Protein AF-A0YZ52-F1 (afdb_monomer_lite)

Secondary structure (DSSP, 8-state):
----------------------HHHHHHTTTT-TTHHHHHHHHHHHHHHHHHHHHHHHHHHHHHHHHHHT-SEEE-SSEEEEEETTTTEEEEEETTTTEEEEEEEEETTTTEEEEEEE---HHHHHHHHHHHHHHHHHHHHHHHT---

pLDDT: mean 74.5, std 20.27, range [3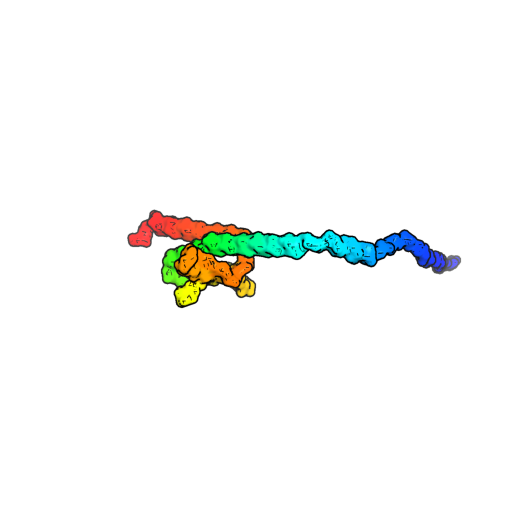5.56, 96.44]

Sequence (148 aa):
MNESQFSYPYFQEHSQQEDEMDITFFINELTEQEETESDFDKMVSILEAEQEELVQELAPKLVDILNGLGTDKFEGTYRTIEFNKEENQLSLVENTLGEVLMKAQWNGDENRWVRRESSLTKTHRDMILDAVENLHQAKGKTKELGLG

Radius of gyration: 30.48 Å; chains: 1; bounding box: 56×94×72 Å

Structure (mmCIF, N/CA/C/O backbone):
data_AF-A0YZ52-F1
#
_entry.id   AF-A0YZ52-F1
#
loop_
_atom_site.group_PDB
_atom_site.id
_atom_site.type_symbol
_atom_site.label_atom_id
_atom_site.label_alt_id
_atom_site.label_comp_id
_atom_site.label_asym_id
_atom_site.label_entity_id
_atom_site.label_seq_id
_atom_site.pdbx_PDB_ins_code
_atom_site.Cartn_x
_atom_site.Cartn_y
_atom_site.Cartn_z
_atom_site.occupancy
_atom_site.B_iso_or_equiv
_atom_site.auth_seq_id
_atom_site.auth_comp_id
_atom_site.auth_asym_id
_atom_site.auth_atom_id
_atom_site.pdbx_PDB_model_num
ATOM 1 N N . MET A 1 1 ? 40.831 76.113 -17.793 1.00 35.56 1 MET A N 1
ATOM 2 C CA . MET A 1 1 ? 40.035 76.128 -19.036 1.00 35.56 1 MET A CA 1
ATOM 3 C C . MET A 1 1 ? 40.494 74.918 -19.832 1.00 35.56 1 MET A C 1
ATOM 5 O O . MET A 1 1 ? 41.640 74.919 -20.249 1.00 35.56 1 MET A O 1
ATOM 9 N N . ASN A 1 2 ? 39.838 73.777 -19.604 1.00 37.44 2 ASN A N 1
ATOM 10 C CA . ASN A 1 2 ? 38.856 73.118 -20.498 1.00 37.44 2 ASN A CA 1
ATOM 11 C C . ASN A 1 2 ? 39.586 72.104 -21.394 1.00 37.44 2 ASN A C 1
ATOM 13 O O . ASN A 1 2 ? 40.642 72.435 -21.907 1.00 37.44 2 ASN A O 1
ATOM 17 N N . GLU A 1 3 ? 39.149 70.877 -21.652 1.00 38.12 3 GLU A N 1
ATOM 18 C CA . GLU A 1 3 ? 38.020 70.032 -21.249 1.00 38.12 3 GLU A CA 1
ATOM 19 C C . GLU A 1 3 ? 38.411 68.606 -21.688 1.00 38.12 3 GLU A C 1
ATOM 21 O O . GLU A 1 3 ? 39.134 68.434 -22.672 1.00 38.12 3 GLU A O 1
ATOM 26 N N . SER A 1 4 ? 37.935 67.590 -20.969 1.00 46.78 4 SER A N 1
ATOM 27 C CA . SER A 1 4 ? 37.954 66.192 -21.409 1.00 46.78 4 SER A CA 1
ATOM 28 C C . SER A 1 4 ? 37.290 66.020 -22.772 1.00 46.78 4 SER A C 1
ATOM 30 O O . SER A 1 4 ? 36.164 66.476 -22.945 1.00 46.78 4 SER A O 1
ATOM 32 N N . GLN A 1 5 ? 37.893 65.217 -23.652 1.00 43.44 5 GLN A N 1
ATOM 33 C CA . GLN A 1 5 ? 37.147 64.372 -24.587 1.00 43.44 5 GLN A CA 1
ATOM 34 C C . GLN A 1 5 ? 37.830 63.004 -24.710 1.00 43.44 5 GLN A C 1
ATOM 36 O O . GLN A 1 5 ? 38.914 62.868 -25.272 1.00 43.44 5 GLN A O 1
ATOM 41 N N . PHE A 1 6 ? 37.177 61.993 -24.133 1.00 44.50 6 PHE A N 1
ATOM 42 C CA . PHE A 1 6 ? 37.399 60.585 -24.438 1.00 44.50 6 PHE A CA 1
ATOM 43 C C . PHE A 1 6 ? 37.019 60.337 -25.902 1.00 44.50 6 PHE A C 1
ATOM 45 O O . PHE A 1 6 ? 35.913 60.678 -26.316 1.00 44.50 6 PHE A O 1
ATOM 52 N N . SER A 1 7 ? 37.913 59.708 -26.658 1.00 37.16 7 SER A N 1
ATOM 53 C CA . SER A 1 7 ? 37.622 59.155 -27.979 1.00 37.16 7 SER A CA 1
ATOM 54 C C . SER A 1 7 ? 38.105 57.709 -27.994 1.00 37.16 7 SER A C 1
ATOM 56 O O . SER A 1 7 ? 39.305 57.448 -27.932 1.00 37.16 7 SER A O 1
ATOM 58 N N . TYR A 1 8 ? 37.157 56.772 -27.999 1.00 47.50 8 TYR A N 1
ATOM 59 C CA . TYR A 1 8 ? 37.405 55.363 -28.296 1.00 47.50 8 TYR A CA 1
ATOM 60 C C . TYR A 1 8 ? 37.352 55.159 -29.810 1.00 47.50 8 TYR A C 1
ATOM 62 O O . TYR A 1 8 ? 36.396 55.613 -30.442 1.00 47.50 8 TYR A O 1
ATOM 70 N N . PRO A 1 9 ? 38.282 54.377 -30.376 1.00 44.44 9 PRO A N 1
ATOM 71 C CA . PRO A 1 9 ? 37.969 53.632 -31.581 1.00 44.44 9 PRO A CA 1
ATOM 72 C C . PRO A 1 9 ? 38.229 52.126 -31.423 1.00 44.44 9 PRO A C 1
ATOM 74 O O . PRO A 1 9 ? 39.324 51.696 -31.082 1.00 44.44 9 PRO A O 1
ATOM 77 N N . TYR A 1 10 ? 37.184 51.368 -31.766 1.00 37.81 10 TYR A N 1
ATOM 78 C CA . TYR A 1 10 ? 37.214 50.070 -32.445 1.00 37.81 10 TYR A CA 1
ATOM 79 C C . TYR A 1 10 ? 37.924 48.894 -31.753 1.00 37.81 10 TYR A C 1
ATOM 81 O O . TYR A 1 10 ? 39.074 48.573 -32.035 1.00 37.81 10 TYR A O 1
ATOM 89 N N . PHE A 1 11 ? 37.150 48.142 -30.965 1.00 36.38 11 PHE A N 1
ATOM 90 C CA . PHE A 1 11 ? 37.306 46.688 -30.924 1.00 36.38 11 PHE A CA 1
ATOM 91 C C . PHE A 1 11 ? 36.678 46.119 -32.200 1.00 36.38 11 PHE A C 1
ATOM 93 O O . PHE A 1 11 ? 35.467 46.199 -32.395 1.00 36.38 11 PHE A O 1
ATOM 100 N N . GLN A 1 12 ? 37.518 45.604 -33.091 1.00 44.69 12 GLN A N 1
ATOM 101 C CA . GLN A 1 12 ? 37.108 44.793 -34.229 1.00 44.69 12 GLN A CA 1
ATOM 102 C C . GLN A 1 12 ? 37.345 43.338 -33.814 1.00 44.69 12 GLN A C 1
ATOM 104 O O . GLN A 1 12 ? 38.466 42.837 -33.878 1.00 44.69 12 GLN A O 1
ATOM 109 N N . GLU A 1 13 ? 36.306 42.691 -33.291 1.00 42.72 13 GLU A N 1
ATOM 110 C CA . GLU A 1 13 ? 36.309 41.249 -33.054 1.00 42.72 13 GLU A CA 1
ATOM 111 C C . GLU A 1 13 ? 36.282 40.548 -34.413 1.00 42.72 13 GLU A C 1
ATOM 113 O O . GLU A 1 13 ? 35.278 40.574 -35.122 1.00 42.72 13 GLU A O 1
ATOM 118 N N . HIS A 1 14 ? 37.396 39.931 -34.796 1.00 40.00 14 HIS A N 1
ATOM 119 C CA . HIS A 1 14 ? 37.408 38.954 -35.873 1.00 40.00 14 HIS A CA 1
ATOM 120 C C . HIS A 1 14 ? 37.926 37.621 -35.342 1.00 40.00 14 HIS A C 1
ATOM 122 O O . HIS A 1 14 ? 39.125 37.416 -35.185 1.00 40.00 14 HIS A O 1
ATOM 128 N N . SER A 1 15 ? 36.951 36.729 -35.138 1.00 43.59 15 SER A N 1
ATOM 129 C CA . SER A 1 15 ? 36.992 35.326 -35.549 1.00 43.59 15 SER A CA 1
ATOM 130 C C . SER A 1 15 ? 38.095 34.483 -34.916 1.00 43.59 15 SER A C 1
ATOM 132 O O . SER A 1 15 ? 39.077 34.121 -35.565 1.00 43.59 15 SER A O 1
ATOM 134 N N . GLN A 1 16 ? 37.860 34.085 -33.667 1.00 43.56 16 GLN A N 1
ATOM 135 C CA . GLN A 1 16 ? 38.398 32.831 -33.153 1.00 43.56 16 GLN A CA 1
ATOM 136 C C . GLN A 1 16 ? 37.953 31.695 -34.084 1.00 43.56 16 GLN A C 1
ATOM 138 O O . GLN A 1 16 ? 36.765 31.513 -34.335 1.00 43.56 16 GLN A O 1
ATOM 143 N N . GLN A 1 17 ? 38.931 30.974 -34.633 1.00 48.47 17 GLN A N 1
ATOM 144 C CA . GLN A 1 17 ? 38.743 29.594 -35.061 1.00 48.47 17 GLN A CA 1
ATOM 145 C C . GLN A 1 17 ? 38.312 28.809 -33.824 1.00 48.47 17 GLN A C 1
ATOM 147 O O . GLN A 1 17 ? 39.147 28.476 -32.986 1.00 48.47 17 GLN A O 1
ATOM 152 N N . GLU A 1 18 ? 37.016 28.573 -33.692 1.00 45.00 18 GLU A N 1
ATOM 153 C CA . GLU A 1 18 ? 36.509 27.481 -32.881 1.00 45.00 18 GLU A CA 1
ATOM 154 C C . GLU A 1 18 ? 36.140 26.367 -33.850 1.00 45.00 18 GLU A C 1
ATOM 156 O O . GLU A 1 18 ? 35.417 26.580 -34.824 1.00 45.00 18 GLU A O 1
ATOM 161 N N . ASP A 1 19 ? 36.746 25.208 -33.620 1.00 48.50 19 ASP A N 1
ATOM 162 C CA . ASP A 1 19 ? 36.455 23.962 -34.299 1.00 48.50 19 ASP A CA 1
ATOM 163 C C . ASP A 1 19 ? 34.944 23.698 -34.235 1.00 48.50 19 ASP A C 1
ATOM 165 O O . ASP A 1 19 ? 34.412 23.265 -33.210 1.00 48.50 19 ASP A O 1
ATOM 169 N N . GLU A 1 20 ? 34.240 23.966 -35.337 1.00 45.38 20 GLU A N 1
ATOM 170 C CA . GLU A 1 20 ? 32.899 23.444 -35.569 1.00 45.38 20 GLU A CA 1
ATOM 171 C C . GLU A 1 20 ? 33.030 21.920 -35.666 1.00 45.38 20 GLU A C 1
ATOM 173 O O . GLU A 1 20 ? 33.266 21.350 -36.731 1.00 45.38 20 GLU A O 1
ATOM 178 N N . MET A 1 21 ? 32.948 21.250 -34.514 1.00 46.94 21 MET A N 1
ATOM 179 C CA . MET A 1 21 ? 32.731 19.812 -34.452 1.00 46.94 21 MET A CA 1
ATOM 180 C C . MET A 1 21 ? 31.433 19.513 -35.194 1.00 46.94 21 MET A C 1
ATOM 182 O O . MET A 1 21 ? 30.334 19.827 -34.737 1.00 46.94 21 MET A O 1
ATOM 186 N N . ASP A 1 22 ? 31.606 18.930 -36.371 1.00 47.97 22 ASP A N 1
ATOM 187 C CA . ASP A 1 22 ? 30.566 18.546 -37.302 1.00 47.97 22 ASP A CA 1
ATOM 188 C C . ASP A 1 22 ? 29.582 17.592 -36.600 1.00 47.97 22 ASP A C 1
ATOM 190 O O . ASP A 1 22 ? 29.889 16.428 -36.335 1.00 47.97 22 ASP A O 1
ATOM 194 N N . ILE A 1 23 ? 28.388 18.091 -36.263 1.00 48.47 23 ILE A N 1
ATOM 195 C CA . ILE A 1 23 ? 27.293 17.326 -35.629 1.00 48.47 23 ILE A CA 1
ATOM 196 C C . ILE A 1 23 ? 26.943 16.085 -36.472 1.00 48.47 23 ILE A C 1
ATOM 198 O O . ILE A 1 23 ? 26.455 15.077 -35.960 1.00 48.47 23 ILE A O 1
ATOM 202 N N . THR A 1 24 ? 27.269 16.120 -37.764 1.00 47.50 24 THR A N 1
ATOM 203 C CA . THR A 1 24 ? 27.118 15.008 -38.700 1.00 47.50 24 THR A CA 1
ATOM 204 C C . THR A 1 24 ? 28.018 13.809 -38.358 1.00 47.50 24 THR A C 1
ATOM 206 O O . THR A 1 24 ? 27.645 12.673 -38.649 1.00 47.50 24 THR A O 1
ATOM 209 N N . PHE A 1 25 ? 29.162 14.018 -37.691 1.00 48.28 25 PHE A N 1
ATOM 210 C CA . PHE A 1 25 ? 30.017 12.930 -37.199 1.00 48.28 25 PHE A CA 1
ATOM 211 C C . PHE A 1 25 ? 29.367 12.197 -36.014 1.00 48.28 25 PHE A C 1
ATOM 213 O O . PHE A 1 25 ? 29.306 10.970 -36.015 1.00 48.28 25 PHE A O 1
ATOM 220 N N . PHE A 1 26 ? 28.770 12.938 -35.072 1.00 49.16 26 PHE A N 1
ATOM 221 C CA . PHE A 1 26 ? 28.055 12.353 -33.928 1.00 49.16 26 PHE A CA 1
ATOM 222 C C . PHE A 1 26 ? 26.835 11.524 -34.343 1.00 49.16 26 PHE A C 1
ATOM 224 O O . PHE A 1 26 ? 26.542 10.509 -33.721 1.00 49.16 26 PHE A O 1
ATOM 231 N N . ILE A 1 27 ? 26.122 11.930 -35.397 1.00 51.44 27 ILE A N 1
ATOM 232 C CA . ILE A 1 27 ? 24.942 11.187 -35.863 1.00 51.44 27 ILE A CA 1
ATOM 233 C C . ILE A 1 27 ? 25.349 9.897 -36.594 1.00 51.44 27 ILE A C 1
ATOM 235 O O . ILE A 1 27 ? 24.673 8.882 -36.445 1.00 51.44 27 ILE A O 1
ATOM 239 N N . ASN A 1 28 ? 26.468 9.889 -37.325 1.00 45.25 28 ASN A N 1
ATOM 240 C CA . ASN A 1 28 ? 26.933 8.674 -38.000 1.00 45.25 28 ASN A CA 1
ATOM 241 C C . ASN A 1 28 ? 27.568 7.655 -37.034 1.00 45.25 28 ASN A C 1
ATOM 243 O O . ASN A 1 28 ? 27.390 6.457 -37.237 1.00 45.25 28 ASN A O 1
ATOM 247 N N . GLU A 1 29 ? 28.214 8.089 -35.947 1.00 47.12 29 GLU A N 1
ATOM 248 C CA . GLU A 1 29 ? 28.748 7.195 -34.897 1.00 47.12 29 GLU A CA 1
ATOM 249 C C . GLU A 1 29 ? 27.670 6.708 -33.900 1.00 47.12 29 GLU A C 1
ATOM 251 O O . GLU A 1 29 ? 27.937 5.893 -33.024 1.00 47.12 29 GLU A O 1
ATOM 256 N N . LEU A 1 30 ? 26.416 7.150 -34.047 1.00 48.09 30 LEU A N 1
ATOM 257 C CA . LEU A 1 30 ? 25.262 6.589 -33.329 1.00 48.09 30 LEU A CA 1
ATOM 258 C C . LEU A 1 30 ? 24.579 5.438 -34.086 1.00 48.09 30 LEU A C 1
ATOM 260 O O . LEU A 1 30 ? 23.636 4.843 -33.571 1.00 48.09 30 LEU A O 1
ATOM 264 N N . THR A 1 31 ? 25.053 5.091 -35.288 1.00 47.78 31 THR A N 1
ATOM 265 C CA . THR A 1 31 ? 24.487 3.983 -36.083 1.00 47.78 31 THR A CA 1
ATOM 266 C C . THR A 1 31 ? 25.176 2.626 -35.875 1.00 47.78 31 THR A C 1
ATOM 268 O O . THR A 1 31 ? 24.825 1.662 -36.546 1.00 47.78 31 THR A O 1
ATOM 271 N N . GLU A 1 32 ? 26.069 2.511 -34.883 1.00 54.28 32 GLU A N 1
ATOM 272 C CA . GLU A 1 32 ? 26.626 1.234 -34.388 1.00 54.28 32 GLU A CA 1
ATOM 273 C C . GLU A 1 32 ? 26.148 0.870 -32.963 1.00 54.28 32 GLU A C 1
ATOM 275 O O . GLU A 1 32 ? 26.823 0.148 -32.234 1.00 54.28 32 GLU A O 1
ATOM 280 N N . GLN A 1 33 ? 24.967 1.334 -32.538 1.00 49.31 33 GLN A N 1
ATOM 281 C CA . GLN A 1 33 ? 24.352 0.905 -31.273 1.00 49.31 33 GLN A CA 1
ATOM 282 C C . GLN A 1 33 ? 22.978 0.255 -31.479 1.00 49.31 33 GLN A C 1
ATOM 284 O O . GLN A 1 33 ? 21.952 0.757 -31.027 1.00 49.31 33 GLN A O 1
ATOM 289 N N . GLU A 1 34 ? 22.980 -0.944 -32.064 1.00 49.75 34 GLU A N 1
ATOM 290 C CA . GLU A 1 34 ? 21.883 -1.921 -31.921 1.00 49.75 34 GLU A CA 1
ATOM 291 C C . GLU A 1 34 ? 21.819 -2.550 -30.500 1.00 49.75 34 GLU A C 1
ATOM 293 O O . GLU A 1 34 ? 21.141 -3.552 -30.293 1.00 49.75 34 GLU A O 1
ATOM 298 N N . GLU A 1 35 ? 22.495 -1.981 -29.489 1.00 51.44 35 GLU A N 1
ATOM 299 C CA . GLU A 1 35 ? 22.516 -2.497 -28.103 1.00 51.44 35 GLU A CA 1
ATOM 300 C C . GLU A 1 35 ? 21.673 -1.682 -27.094 1.00 51.44 35 GLU A C 1
ATOM 302 O O . GLU A 1 35 ? 21.573 -2.062 -25.929 1.00 51.44 35 GLU A O 1
ATOM 307 N N . THR A 1 36 ? 21.020 -0.585 -27.497 1.00 53.97 36 THR A N 1
ATOM 308 C CA . THR A 1 36 ? 20.356 0.337 -26.544 1.00 53.97 36 THR A CA 1
ATOM 309 C C . THR A 1 36 ? 18.912 -0.024 -26.179 1.00 53.97 36 THR A C 1
ATOM 311 O O . THR A 1 36 ? 18.495 0.231 -25.047 1.00 53.97 36 THR A O 1
ATOM 314 N N . GLU A 1 37 ? 18.151 -0.672 -27.067 1.00 54.03 37 GLU A N 1
ATOM 315 C CA . GLU A 1 37 ? 16.773 -1.099 -26.757 1.00 54.03 37 GLU A CA 1
ATOM 316 C C . GLU A 1 37 ? 16.754 -2.220 -25.701 1.00 54.03 37 GLU A C 1
ATOM 318 O O . GLU A 1 37 ? 15.978 -2.176 -24.747 1.00 54.03 37 GLU A O 1
ATOM 323 N N . SER A 1 38 ? 17.700 -3.164 -25.792 1.00 64.88 38 SER A N 1
ATOM 324 C CA . SER A 1 38 ? 17.832 -4.288 -24.853 1.00 64.88 38 SER A CA 1
ATOM 325 C C . SER A 1 38 ? 18.099 -3.833 -23.411 1.00 64.88 38 SER A C 1
ATOM 327 O O . SER A 1 38 ? 17.619 -4.453 -22.461 1.00 64.88 38 SER A O 1
ATOM 329 N N . ASP A 1 39 ? 18.878 -2.771 -23.217 1.00 72.06 39 ASP A N 1
ATOM 330 C CA . ASP A 1 39 ? 19.253 -2.321 -21.875 1.00 72.06 39 ASP A CA 1
ATOM 331 C C . ASP A 1 39 ? 18.178 -1.446 -21.221 1.00 72.06 39 ASP A C 1
ATOM 333 O O . ASP A 1 39 ? 17.998 -1.512 -20.001 1.00 72.06 39 ASP A O 1
ATOM 337 N N . PHE A 1 40 ? 17.392 -0.707 -22.010 1.00 72.50 40 PHE A N 1
ATOM 338 C CA . PHE A 1 40 ? 16.207 -0.016 -21.500 1.00 72.50 40 PHE A CA 1
ATOM 339 C C . PHE A 1 40 ? 15.136 -1.011 -21.036 1.00 72.50 40 PHE A C 1
ATOM 341 O O . PHE A 1 40 ? 14.640 -0.889 -19.916 1.00 72.50 40 PHE A O 1
ATOM 348 N N . ASP A 1 41 ? 14.858 -2.052 -21.826 1.00 78.06 41 ASP A N 1
ATOM 349 C CA . ASP A 1 41 ? 13.895 -3.098 -21.461 1.00 78.06 41 ASP A CA 1
ATOM 350 C C . ASP A 1 41 ? 14.311 -3.854 -20.189 1.00 78.06 41 ASP A C 1
ATOM 352 O O . ASP A 1 41 ? 13.478 -4.140 -19.319 1.00 78.06 41 ASP A O 1
ATOM 356 N N . LYS A 1 42 ? 15.614 -4.124 -20.018 1.00 77.94 42 LYS A N 1
ATOM 357 C CA . LYS A 1 42 ? 16.151 -4.683 -18.765 1.00 77.94 42 LYS A CA 1
ATOM 358 C C . LYS A 1 42 ? 15.937 -3.736 -17.587 1.00 77.94 42 LYS A C 1
ATOM 360 O O . LYS A 1 42 ? 15.519 -4.192 -16.525 1.00 77.94 42 LYS A O 1
ATOM 365 N N . MET A 1 43 ? 16.203 -2.437 -17.746 1.00 76.88 43 MET A N 1
ATOM 366 C CA . MET A 1 43 ? 15.999 -1.455 -16.674 1.00 76.88 43 MET A CA 1
ATOM 367 C C . MET A 1 43 ? 14.525 -1.325 -16.278 1.00 76.88 43 MET A C 1
ATOM 369 O O . MET A 1 43 ? 14.223 -1.322 -15.085 1.00 76.88 43 MET A O 1
ATOM 373 N N . VAL A 1 44 ? 13.607 -1.276 -17.246 1.00 80.19 44 VAL A N 1
ATOM 374 C CA . VAL A 1 44 ? 12.158 -1.261 -16.984 1.00 80.19 44 VAL A CA 1
ATOM 375 C C . VAL A 1 44 ? 11.740 -2.527 -16.239 1.00 80.19 44 VAL A C 1
ATOM 377 O O . VAL A 1 44 ? 11.081 -2.428 -15.207 1.00 80.19 44 VAL A O 1
ATOM 380 N N . SER A 1 45 ? 12.210 -3.698 -16.678 1.00 79.81 45 SER A N 1
ATOM 381 C CA . SER A 1 45 ? 11.916 -4.977 -16.015 1.00 79.81 45 SER A CA 1
ATOM 382 C C . SER A 1 45 ? 12.398 -5.008 -14.558 1.00 79.81 45 SER A C 1
ATOM 384 O O . SER A 1 45 ? 11.700 -5.513 -13.679 1.00 79.81 45 SER A O 1
ATOM 386 N N . ILE A 1 46 ? 13.581 -4.447 -14.279 1.00 80.88 46 ILE A N 1
ATOM 387 C CA . ILE A 1 46 ? 14.118 -4.336 -12.914 1.00 80.88 46 ILE A CA 1
ATOM 388 C C . ILE A 1 46 ? 13.238 -3.414 -12.065 1.00 80.88 46 ILE A C 1
ATOM 390 O O . ILE A 1 46 ? 12.873 -3.781 -10.951 1.00 80.88 46 ILE A O 1
ATOM 394 N N . LEU A 1 47 ? 12.863 -2.244 -12.588 1.00 79.06 47 LEU A N 1
ATOM 395 C CA . LEU A 1 47 ? 12.007 -1.295 -11.871 1.00 79.06 47 LEU A CA 1
ATOM 396 C C . LEU A 1 47 ? 10.622 -1.884 -11.581 1.00 79.06 47 LEU A C 1
ATOM 398 O O . LEU A 1 47 ? 10.092 -1.702 -10.487 1.00 79.06 47 LEU A O 1
ATOM 402 N N . GLU A 1 48 ? 10.035 -2.609 -12.530 1.00 82.00 48 GLU A N 1
ATOM 403 C CA . GLU A 1 48 ? 8.756 -3.290 -12.332 1.00 82.00 48 GLU A CA 1
ATOM 404 C C . GLU A 1 48 ? 8.842 -4.379 -11.261 1.00 82.00 48 GLU A C 1
ATOM 406 O O . GLU A 1 48 ? 7.960 -4.457 -10.402 1.00 82.00 48 GLU A O 1
ATOM 411 N N . ALA A 1 49 ? 9.919 -5.168 -11.262 1.00 84.31 49 ALA A N 1
ATOM 412 C CA . ALA A 1 49 ? 10.159 -6.179 -10.239 1.00 84.31 49 ALA A CA 1
ATOM 413 C C . ALA A 1 49 ? 10.328 -5.557 -8.842 1.00 84.31 49 ALA A C 1
ATOM 415 O O . ALA A 1 49 ? 9.733 -6.052 -7.884 1.00 84.31 49 ALA A O 1
ATOM 416 N N . GLU A 1 50 ? 11.070 -4.450 -8.722 1.00 85.12 50 GLU A N 1
ATOM 417 C CA . GLU A 1 50 ? 11.215 -3.730 -7.450 1.00 85.12 50 GLU A CA 1
ATOM 418 C C . GLU A 1 50 ? 9.865 -3.202 -6.939 1.00 85.12 50 GLU A C 1
ATOM 420 O O . GLU A 1 50 ? 9.558 -3.314 -5.753 1.00 85.12 50 GLU A O 1
ATOM 425 N N . GLN A 1 51 ? 9.029 -2.644 -7.819 1.00 85.94 51 GLN A N 1
ATOM 426 C CA . GLN A 1 51 ? 7.698 -2.162 -7.434 1.00 85.94 51 GLN A CA 1
ATOM 427 C C . GLN A 1 51 ? 6.796 -3.300 -6.953 1.00 85.94 51 GLN A C 1
ATOM 429 O O . GLN A 1 51 ? 6.068 -3.151 -5.971 1.00 85.94 51 GLN A O 1
ATOM 434 N N . GLU A 1 52 ? 6.846 -4.441 -7.632 1.00 87.62 52 GLU A N 1
ATOM 435 C CA . GLU A 1 52 ? 6.077 -5.619 -7.253 1.00 87.62 52 GLU A CA 1
ATOM 436 C C . GLU A 1 52 ? 6.515 -6.157 -5.882 1.00 87.62 52 GLU A C 1
ATOM 438 O O . GLU A 1 52 ? 5.665 -6.490 -5.056 1.00 87.62 52 GLU A O 1
ATOM 443 N N . GLU A 1 53 ? 7.821 -6.172 -5.599 1.00 89.06 53 GLU A N 1
ATOM 444 C CA . GLU A 1 53 ? 8.370 -6.542 -4.289 1.00 89.06 53 GLU A CA 1
ATOM 445 C C . GLU A 1 53 ? 7.869 -5.609 -3.175 1.00 89.06 53 GLU A C 1
ATOM 447 O O . GLU A 1 53 ? 7.396 -6.080 -2.136 1.00 89.06 53 GLU A O 1
ATOM 452 N N . LEU A 1 54 ? 7.888 -4.290 -3.407 1.00 89.44 54 LEU A N 1
ATOM 453 C CA . LEU A 1 54 ? 7.367 -3.309 -2.448 1.00 89.44 54 LEU A CA 1
ATOM 454 C C . LEU A 1 54 ? 5.881 -3.539 -2.144 1.00 89.44 54 LEU A C 1
ATOM 456 O O . LEU A 1 54 ? 5.464 -3.446 -0.986 1.00 89.44 54 LEU A O 1
ATOM 460 N N . VAL A 1 55 ? 5.084 -3.871 -3.164 1.00 91.56 55 VAL A N 1
ATOM 461 C CA . VAL A 1 55 ? 3.664 -4.202 -2.998 1.00 91.56 55 VAL A CA 1
ATOM 462 C C . VAL A 1 55 ? 3.486 -5.485 -2.187 1.00 91.56 55 VAL A C 1
ATOM 464 O O . VAL A 1 55 ? 2.682 -5.488 -1.253 1.00 91.56 55 VAL A O 1
ATOM 467 N N . GLN A 1 56 ? 4.239 -6.552 -2.488 1.00 90.75 56 GLN A N 1
ATOM 468 C CA . GLN A 1 56 ? 4.157 -7.809 -1.730 1.00 90.75 56 GLN A CA 1
ATOM 469 C C . GLN A 1 56 ? 4.489 -7.621 -0.254 1.00 90.75 56 GLN A C 1
ATOM 471 O O . GLN A 1 56 ? 3.918 -8.298 0.598 1.00 90.75 56 GLN A O 1
ATOM 476 N N . GLU A 1 57 ? 5.412 -6.718 0.060 1.00 91.00 57 GLU A N 1
ATOM 477 C CA . GLU A 1 57 ? 5.795 -6.477 1.441 1.00 91.00 57 GLU A CA 1
ATOM 478 C C . GLU A 1 57 ? 4.781 -5.608 2.193 1.00 91.00 57 GLU A C 1
ATOM 480 O O . GLU A 1 57 ? 4.460 -5.887 3.353 1.00 91.00 57 GLU A O 1
ATOM 485 N N . LEU A 1 58 ? 4.301 -4.531 1.567 1.00 91.31 58 LEU A N 1
ATOM 486 C CA . LEU A 1 58 ? 3.458 -3.545 2.239 1.00 91.31 58 LEU A CA 1
ATOM 487 C C . LEU A 1 58 ? 1.992 -3.960 2.290 1.00 91.31 58 LEU A C 1
ATOM 489 O O . LEU A 1 58 ? 1.352 -3.767 3.324 1.00 91.31 58 LEU A O 1
ATOM 493 N N . ALA A 1 59 ? 1.448 -4.528 1.212 1.00 93.06 59 ALA A N 1
ATOM 494 C CA . ALA A 1 59 ? 0.016 -4.789 1.119 1.00 93.06 59 ALA A CA 1
ATOM 495 C C . ALA A 1 59 ? -0.516 -5.700 2.245 1.00 93.06 59 ALA A C 1
ATOM 497 O O . ALA A 1 59 ? -1.486 -5.302 2.898 1.00 93.06 59 ALA A O 1
ATOM 498 N N . PRO A 1 60 ? 0.129 -6.838 2.585 1.00 92.81 60 PRO A N 1
ATOM 499 C CA . PRO A 1 60 ? -0.300 -7.661 3.715 1.00 92.81 60 PRO A CA 1
ATOM 500 C C . PRO A 1 60 ? -0.280 -6.899 5.044 1.00 92.81 60 PRO A C 1
ATOM 502 O O . PRO A 1 60 ? -1.239 -6.966 5.805 1.00 92.81 60 PRO A O 1
ATOM 505 N N . LYS A 1 61 ? 0.770 -6.106 5.301 1.00 91.50 61 LYS A N 1
ATOM 506 C CA . LYS A 1 61 ? 0.919 -5.356 6.560 1.00 91.50 61 LYS A CA 1
ATOM 507 C C . LYS A 1 61 ? -0.163 -4.292 6.725 1.00 91.50 61 LYS A C 1
ATOM 509 O O . LYS A 1 61 ? -0.677 -4.098 7.822 1.00 91.50 61 LYS A O 1
ATOM 514 N N . LEU A 1 62 ? -0.521 -3.603 5.644 1.00 91.75 62 LEU A N 1
ATOM 515 C CA . LEU A 1 62 ? -1.592 -2.608 5.661 1.00 91.75 62 LEU A CA 1
ATOM 516 C C . LEU A 1 62 ? -2.963 -3.262 5.884 1.00 91.75 62 LEU A C 1
ATOM 518 O O . LEU A 1 62 ? -3.768 -2.743 6.657 1.00 91.75 62 LEU A O 1
ATOM 522 N N . VAL A 1 63 ? -3.209 -4.423 5.273 1.00 92.25 63 VAL A N 1
ATOM 523 C CA . VAL A 1 63 ? -4.426 -5.211 5.516 1.00 92.25 63 VAL A CA 1
ATOM 524 C C . VAL A 1 63 ? -4.487 -5.721 6.956 1.00 92.25 63 VAL A C 1
ATOM 526 O O . VAL A 1 63 ? -5.543 -5.642 7.579 1.00 92.25 63 VAL A O 1
ATOM 529 N N . ASP A 1 64 ? -3.368 -6.154 7.535 1.00 90.81 64 ASP A N 1
ATOM 530 C CA . ASP A 1 64 ? -3.304 -6.560 8.943 1.00 90.81 64 ASP A CA 1
ATOM 531 C C . ASP A 1 64 ? -3.649 -5.411 9.899 1.00 90.81 64 ASP A C 1
ATOM 533 O O . ASP A 1 64 ? -4.332 -5.624 10.904 1.00 90.81 64 ASP A O 1
ATOM 537 N N . ILE A 1 65 ? -3.243 -4.177 9.581 1.00 88.62 65 ILE A N 1
ATOM 538 C CA . ILE A 1 65 ? -3.632 -2.990 10.357 1.00 88.62 65 ILE A CA 1
ATOM 539 C C . ILE A 1 65 ? -5.140 -2.773 10.286 1.00 88.62 65 ILE A C 1
ATOM 541 O O . ILE A 1 65 ? -5.771 -2.601 11.331 1.00 88.62 65 ILE A O 1
ATOM 545 N N . LEU A 1 66 ? -5.711 -2.790 9.080 1.00 91.12 66 LEU A N 1
ATOM 546 C CA . LEU A 1 66 ? -7.148 -2.623 8.853 1.00 91.12 66 LEU A CA 1
ATOM 547 C C . LEU A 1 66 ? -7.956 -3.692 9.601 1.00 91.12 66 LEU A C 1
ATOM 549 O O . LEU A 1 66 ? -8.831 -3.366 10.409 1.00 91.12 66 LEU A O 1
ATOM 553 N N . ASN A 1 67 ? -7.565 -4.960 9.458 1.00 90.62 67 ASN A N 1
ATOM 554 C CA . ASN A 1 67 ? -8.138 -6.086 10.194 1.00 90.62 67 ASN A CA 1
ATOM 555 C C . ASN A 1 67 ? -8.007 -5.901 11.710 1.00 90.62 67 ASN A C 1
ATOM 557 O O . ASN A 1 67 ? -8.971 -6.079 12.453 1.00 90.62 67 ASN A O 1
ATOM 561 N N . GLY A 1 68 ? -6.831 -5.491 12.184 1.00 87.12 68 GLY A N 1
ATOM 562 C CA . GLY A 1 68 ? -6.566 -5.245 13.598 1.00 87.12 68 GLY A CA 1
ATOM 563 C C . GLY A 1 68 ? -7.294 -4.025 14.170 1.00 87.12 68 GLY A C 1
ATOM 564 O O . GLY A 1 68 ? -7.327 -3.861 15.392 1.00 87.12 68 GLY A O 1
ATOM 565 N N . LEU A 1 69 ? -7.820 -3.141 13.323 1.00 86.62 69 LEU A N 1
ATOM 566 C CA . LEU A 1 69 ? -8.695 -2.025 13.687 1.00 86.62 69 LEU A CA 1
ATOM 567 C C . LEU A 1 69 ? -10.183 -2.363 13.488 1.00 86.62 69 LEU A C 1
ATOM 569 O O . LEU A 1 69 ? -11.033 -1.618 13.967 1.00 86.62 69 LEU A O 1
ATOM 573 N N . GLY A 1 70 ? -10.498 -3.476 12.819 1.00 88.69 70 GLY A N 1
ATOM 574 C CA . GLY A 1 70 ? -11.866 -3.871 12.487 1.00 88.69 70 GLY A CA 1
ATOM 575 C C . GLY A 1 70 ? -12.537 -2.932 11.483 1.00 88.69 70 GLY A C 1
ATOM 576 O O . GLY A 1 70 ? -13.755 -2.775 11.525 1.00 88.69 70 GLY A O 1
ATOM 577 N N . THR A 1 71 ? -11.755 -2.281 10.619 1.00 93.25 71 THR A N 1
ATOM 578 C CA . THR A 1 71 ? -12.236 -1.311 9.626 1.00 93.25 71 THR A CA 1
ATOM 579 C C . THR A 1 71 ? -11.665 -1.625 8.255 1.00 93.25 71 THR A C 1
ATOM 581 O O . THR A 1 71 ? -10.553 -2.127 8.143 1.00 93.25 71 THR A O 1
ATOM 584 N N . ASP A 1 72 ? -12.404 -1.257 7.216 1.00 93.31 72 ASP A N 1
ATOM 585 C CA . ASP A 1 72 ? -11.966 -1.383 5.824 1.00 93.31 72 ASP A CA 1
ATOM 586 C C . ASP A 1 72 ? -11.256 -0.119 5.339 1.00 93.31 72 ASP A C 1
ATOM 588 O O . ASP A 1 72 ? -10.654 -0.098 4.271 1.00 93.31 72 ASP A O 1
ATOM 592 N N . LYS A 1 73 ? -11.286 0.941 6.149 1.00 94.06 73 LYS A N 1
ATOM 593 C CA . LYS A 1 73 ? -10.651 2.216 5.849 1.00 94.06 73 LYS A CA 1
ATOM 594 C C . LYS A 1 73 ? -10.025 2.823 7.096 1.00 94.06 73 LYS A C 1
ATOM 596 O O . LYS A 1 73 ? -10.654 2.880 8.155 1.00 94.06 73 LYS A O 1
ATOM 601 N N . PHE A 1 74 ? -8.800 3.308 6.953 1.00 91.56 74 PHE A N 1
ATOM 602 C CA . PHE A 1 74 ? -8.074 4.040 7.979 1.00 91.56 74 PHE A CA 1
ATOM 603 C C . PHE A 1 74 ? -7.548 5.356 7.409 1.00 91.56 74 PHE A C 1
ATOM 605 O O . PHE A 1 74 ? -6.710 5.369 6.509 1.00 91.56 74 PHE A O 1
ATOM 612 N N . GLU A 1 75 ? -8.035 6.465 7.958 1.00 91.62 75 GLU A N 1
ATOM 613 C CA . GLU A 1 75 ? -7.597 7.815 7.605 1.00 91.62 75 GLU A CA 1
ATOM 614 C C . GLU A 1 75 ? -6.567 8.296 8.631 1.00 91.62 75 GLU A C 1
ATOM 616 O O . GLU A 1 75 ? -6.900 8.656 9.761 1.00 91.62 75 GLU A O 1
ATOM 621 N N . GLY A 1 76 ? -5.293 8.267 8.248 1.00 84.94 76 GLY A N 1
ATOM 622 C CA . GLY A 1 76 ? -4.211 8.870 9.015 1.00 84.94 76 GLY A CA 1
ATOM 623 C C . GLY A 1 76 ? -4.004 10.341 8.652 1.00 84.94 76 GLY A C 1
ATOM 624 O O . GLY A 1 76 ? -4.548 10.852 7.677 1.00 84.94 76 GLY A O 1
ATOM 625 N N . THR A 1 77 ? -3.142 11.025 9.406 1.00 85.56 77 THR A N 1
ATOM 626 C CA . THR A 1 77 ? -2.814 12.442 9.164 1.00 85.56 77 THR A CA 1
ATOM 627 C C . THR A 1 77 ? -2.267 12.685 7.757 1.00 85.56 77 THR A C 1
ATOM 629 O O . THR A 1 77 ? -2.666 13.635 7.091 1.00 85.56 77 THR A O 1
ATOM 632 N N . TYR A 1 78 ? -1.362 11.819 7.297 1.00 87.50 78 TYR A N 1
ATOM 633 C CA . TYR A 1 78 ? -0.668 11.992 6.018 1.00 87.50 78 TYR A CA 1
ATOM 634 C C . TYR A 1 78 ? -1.173 11.060 4.924 1.00 87.50 78 TYR A C 1
ATOM 636 O O . TYR A 1 78 ? -0.991 11.351 3.746 1.00 87.50 78 TYR A O 1
ATOM 644 N N . ARG A 1 79 ? -1.766 9.923 5.295 1.00 90.62 79 ARG A N 1
ATOM 645 C CA . ARG A 1 79 ? -2.115 8.862 4.352 1.00 90.62 79 ARG A CA 1
ATOM 646 C C . ARG A 1 79 ? -3.422 8.204 4.728 1.00 90.62 79 ARG A C 1
ATOM 648 O O . ARG A 1 79 ? -3.713 8.034 5.910 1.00 90.62 79 ARG A O 1
ATOM 655 N N . THR A 1 80 ? -4.151 7.788 3.709 1.00 92.75 80 THR A N 1
ATOM 656 C CA . THR A 1 80 ? -5.368 6.999 3.840 1.00 92.75 80 THR A CA 1
ATOM 657 C C . THR A 1 80 ? -5.129 5.620 3.255 1.00 92.75 80 THR A C 1
ATOM 659 O O . THR A 1 80 ? -4.599 5.490 2.152 1.00 92.75 80 THR A O 1
ATOM 662 N N . ILE A 1 81 ? -5.508 4.596 4.013 1.00 94.44 81 ILE A N 1
ATOM 663 C CA . ILE A 1 81 ? -5.483 3.198 3.595 1.00 94.44 81 ILE A CA 1
ATOM 664 C C . ILE A 1 81 ? -6.933 2.753 3.449 1.00 94.44 81 ILE A C 1
ATOM 666 O O . ILE A 1 81 ? -7.735 2.963 4.359 1.00 94.44 81 ILE A O 1
ATOM 670 N N . GLU A 1 82 ? -7.263 2.119 2.336 1.00 95.94 82 GLU A N 1
ATOM 671 C CA . GLU A 1 82 ? -8.602 1.606 2.071 1.00 95.94 82 GLU A CA 1
ATOM 672 C C . GLU A 1 82 ? -8.520 0.228 1.424 1.00 95.94 82 GLU A C 1
ATOM 674 O O . GLU A 1 82 ? -7.771 0.028 0.470 1.00 95.94 82 GLU A O 1
ATOM 679 N N . PHE A 1 83 ? -9.288 -0.724 1.942 1.00 96.31 83 PHE A N 1
ATOM 680 C CA . PHE A 1 83 ? -9.430 -2.058 1.386 1.00 96.31 83 PHE A CA 1
ATOM 681 C C . PHE A 1 83 ? -10.863 -2.277 0.902 1.00 96.31 83 PHE A C 1
ATOM 683 O O . PHE A 1 83 ? -11.795 -2.447 1.687 1.00 96.31 83 PHE A O 1
ATOM 690 N N . ASN A 1 84 ? -11.031 -2.308 -0.416 1.00 94.75 84 ASN A N 1
ATOM 691 C CA . ASN A 1 84 ? -12.270 -2.701 -1.061 1.00 94.75 84 ASN A CA 1
ATOM 692 C C . ASN A 1 84 ? -12.367 -4.234 -1.083 1.00 94.75 84 ASN A C 1
ATOM 694 O O . ASN A 1 84 ? -11.720 -4.904 -1.890 1.00 94.75 84 ASN A O 1
ATOM 698 N N . LYS A 1 85 ? -13.208 -4.785 -0.204 1.00 91.31 85 LYS A N 1
ATOM 699 C CA . LYS A 1 85 ? -13.466 -6.230 -0.102 1.00 91.31 85 LYS A CA 1
ATOM 700 C C . LYS A 1 85 ? -14.175 -6.820 -1.319 1.00 91.31 85 LYS A C 1
ATOM 702 O O . LYS A 1 85 ? -13.984 -7.997 -1.599 1.00 91.31 85 LYS A O 1
ATOM 707 N N . GLU A 1 86 ? -14.998 -6.041 -2.018 1.00 92.12 86 GLU A N 1
ATOM 708 C CA . GLU A 1 86 ? -15.743 -6.529 -3.187 1.00 92.12 86 GLU A CA 1
ATOM 709 C C . GLU A 1 86 ? -14.796 -6.791 -4.359 1.00 92.12 86 GLU A C 1
ATOM 711 O O . GLU A 1 86 ? -14.901 -7.806 -5.045 1.00 92.12 86 GLU A O 1
ATOM 716 N N . GLU A 1 87 ? -13.818 -5.904 -4.541 1.00 92.88 87 GLU A N 1
ATOM 717 C CA . GLU A 1 87 ? -12.822 -5.995 -5.612 1.00 92.88 87 GLU A CA 1
ATOM 718 C C . GLU A 1 87 ? -11.516 -6.678 -5.177 1.00 92.88 87 GLU A C 1
ATOM 720 O O . GLU A 1 87 ? -10.621 -6.894 -6.001 1.00 92.88 87 GLU A O 1
ATOM 725 N N . ASN A 1 88 ? -11.398 -7.017 -3.889 1.00 93.50 88 ASN A N 1
ATOM 726 C CA . ASN A 1 88 ? -10.163 -7.463 -3.244 1.00 93.50 88 ASN A CA 1
ATOM 727 C C . ASN A 1 88 ? -8.984 -6.513 -3.519 1.00 93.50 88 ASN A C 1
ATOM 729 O O . ASN A 1 88 ? -7.865 -6.943 -3.807 1.00 93.50 88 ASN A O 1
ATOM 733 N N . GLN A 1 89 ? -9.246 -5.209 -3.462 1.00 96.00 89 GLN A N 1
ATOM 734 C CA . GLN A 1 89 ? -8.293 -4.167 -3.822 1.00 96.00 89 GLN A CA 1
ATOM 735 C C . GLN A 1 89 ? -7.897 -3.344 -2.601 1.00 96.00 89 GLN A C 1
ATOM 737 O O . GLN A 1 89 ? -8.741 -2.872 -1.849 1.00 96.00 89 GLN A O 1
ATOM 742 N N . LEU A 1 90 ? -6.600 -3.127 -2.436 1.00 96.44 90 LEU A N 1
ATOM 743 C CA . LEU A 1 90 ? -6.013 -2.249 -1.441 1.00 96.44 90 LEU A CA 1
ATOM 744 C C . LEU A 1 90 ? -5.514 -0.972 -2.115 1.00 96.44 90 LEU A C 1
ATOM 746 O O . LEU A 1 90 ? -4.768 -1.041 -3.090 1.00 96.44 90 LEU A O 1
ATOM 750 N N . SER A 1 91 ? -5.871 0.174 -1.548 1.00 95.94 91 SER A N 1
ATOM 751 C CA . SER A 1 91 ? -5.412 1.495 -1.960 1.00 95.94 91 SER A CA 1
ATOM 752 C C . SER A 1 91 ? -4.690 2.199 -0.814 1.00 95.94 91 SER A C 1
ATOM 754 O O . SER A 1 91 ? -5.146 2.192 0.330 1.00 95.94 91 SER A O 1
ATOM 756 N N . LEU A 1 92 ? -3.571 2.838 -1.139 1.00 94.19 92 LEU A N 1
ATOM 757 C CA . LEU A 1 92 ? -2.838 3.747 -0.270 1.00 94.19 92 LEU A CA 1
ATOM 758 C C . LEU A 1 92 ? -2.718 5.097 -0.971 1.00 94.19 92 LEU A C 1
ATOM 760 O O . LEU A 1 92 ? -2.115 5.196 -2.041 1.00 94.19 92 LEU A O 1
ATOM 764 N N . VAL A 1 93 ? -3.263 6.130 -0.339 1.00 93.62 93 VAL A N 1
ATOM 765 C CA . VAL A 1 93 ? -3.311 7.492 -0.878 1.00 93.62 93 VAL A CA 1
ATOM 766 C C . VAL A 1 93 ? -2.575 8.438 0.058 1.00 93.62 93 VAL A C 1
ATOM 768 O O . VAL A 1 93 ? -2.739 8.366 1.276 1.00 93.62 93 VAL A O 1
ATOM 7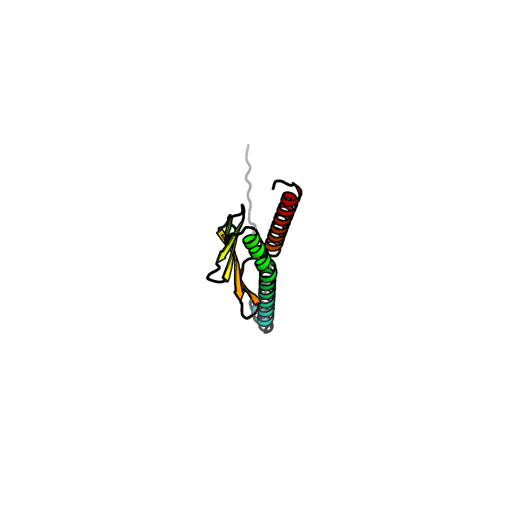71 N N . GLU A 1 94 ? -1.772 9.335 -0.503 1.00 91.12 94 GLU A N 1
ATOM 772 C CA . GLU A 1 94 ? -1.171 10.444 0.225 1.00 91.12 94 GLU A CA 1
ATOM 773 C C . GLU A 1 94 ? -2.128 11.636 0.263 1.00 91.12 94 GLU A C 1
ATOM 775 O O . GLU A 1 94 ? -2.466 12.224 -0.761 1.00 91.12 94 GLU A O 1
ATOM 780 N N . ASN A 1 95 ? -2.560 12.015 1.465 1.00 89.81 95 ASN A N 1
ATOM 781 C CA . ASN A 1 95 ? -3.637 12.985 1.664 1.00 89.81 95 ASN A CA 1
ATOM 782 C C . ASN A 1 95 ? -3.235 14.410 1.256 1.00 89.81 95 ASN A C 1
ATOM 784 O O . ASN A 1 95 ? -4.090 15.195 0.860 1.00 89.81 95 ASN A O 1
ATOM 788 N N . THR A 1 96 ? -1.945 14.750 1.349 1.00 86.88 96 THR A N 1
ATOM 789 C CA . THR A 1 96 ? -1.439 16.100 1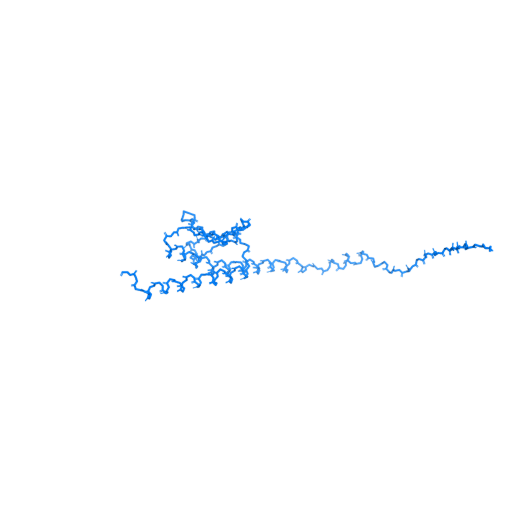.048 1.00 86.88 96 THR A CA 1
ATOM 790 C C . THR A 1 96 ? -1.612 16.462 -0.425 1.00 86.88 96 THR A C 1
ATOM 792 O O . THR A 1 96 ? -1.971 17.594 -0.743 1.00 86.88 96 THR A O 1
ATOM 795 N N . LEU A 1 97 ? -1.337 15.506 -1.316 1.00 86.62 97 LEU A N 1
ATOM 796 C CA . LEU A 1 97 ? -1.369 15.699 -2.768 1.00 86.62 97 LEU A CA 1
ATOM 797 C C . LEU A 1 97 ? -2.562 14.995 -3.429 1.00 86.62 97 LEU A C 1
ATOM 799 O O . LEU A 1 97 ? -2.847 15.248 -4.596 1.00 86.62 97 LEU A O 1
ATOM 803 N N . GLY A 1 98 ? -3.256 14.117 -2.700 1.00 86.50 98 GLY A N 1
ATOM 804 C CA . GLY A 1 98 ? -4.254 13.210 -3.265 1.00 86.50 98 GLY A CA 1
ATOM 805 C C . GLY A 1 98 ? -3.640 12.147 -4.181 1.00 86.50 98 GLY A C 1
ATOM 806 O O . GLY A 1 98 ? -4.344 11.582 -5.014 1.00 86.50 98 GLY A O 1
ATOM 807 N N . GLU A 1 99 ? -2.333 11.899 -4.064 1.00 89.56 99 GLU A N 1
ATOM 808 C CA . GLU A 1 99 ? -1.611 10.971 -4.931 1.00 89.56 99 GLU A CA 1
ATOM 809 C C . GLU A 1 99 ? -1.848 9.523 -4.496 1.00 89.56 99 GLU A C 1
ATOM 811 O O . GLU A 1 99 ? -1.740 9.177 -3.317 1.00 89.56 99 GLU A O 1
ATOM 816 N N . VAL A 1 100 ? -2.139 8.656 -5.463 1.00 89.94 100 VAL A N 1
ATOM 817 C CA . VAL A 1 100 ? -2.213 7.212 -5.248 1.00 89.94 100 VAL A CA 1
ATOM 818 C C . VAL A 1 100 ? -0.793 6.655 -5.201 1.00 89.94 100 VAL A C 1
ATOM 820 O O . VAL A 1 100 ? -0.171 6.436 -6.235 1.00 89.94 100 VAL A O 1
ATOM 823 N N . LEU A 1 101 ? -0.299 6.372 -3.998 1.00 91.31 101 LEU A N 1
ATOM 824 C CA . LEU A 1 101 ? 1.018 5.759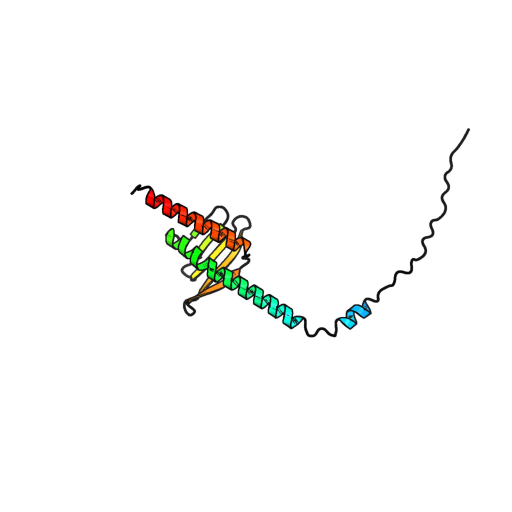 -3.819 1.00 91.31 101 LEU A CA 1
ATOM 825 C C . LEU A 1 101 ? 1.003 4.282 -4.230 1.00 91.31 101 LEU A C 1
ATOM 827 O O . LEU A 1 101 ? 1.964 3.767 -4.806 1.00 91.31 101 LEU A O 1
ATOM 831 N N . MET A 1 102 ? -0.091 3.580 -3.933 1.00 93.88 102 MET A N 1
ATOM 832 C CA . MET A 1 102 ? -0.228 2.157 -4.230 1.00 93.88 102 MET A CA 1
ATOM 833 C C . MET A 1 102 ? -1.687 1.769 -4.457 1.00 93.88 102 MET A C 1
ATOM 835 O O . MET A 1 102 ? -2.551 2.093 -3.647 1.00 93.88 102 MET A O 1
ATOM 839 N N . LYS A 1 103 ? -1.929 0.982 -5.502 1.00 95.00 103 LYS A N 1
ATOM 840 C CA . LYS A 1 103 ? -3.081 0.100 -5.664 1.00 95.00 103 LYS A CA 1
ATOM 841 C C . LYS A 1 103 ? -2.590 -1.314 -5.904 1.00 95.00 103 LYS A C 1
ATOM 843 O O . LYS A 1 103 ? -1.868 -1.581 -6.868 1.00 95.00 103 LYS A O 1
ATOM 848 N N . ALA A 1 104 ? -3.027 -2.217 -5.047 1.00 95.31 104 ALA A N 1
ATOM 849 C CA . ALA A 1 104 ? -2.725 -3.633 -5.127 1.00 95.31 104 ALA A CA 1
ATOM 850 C C . ALA A 1 104 ? -4.029 -4.423 -5.150 1.00 95.31 104 ALA A C 1
ATOM 852 O O . ALA A 1 104 ? -4.988 -4.056 -4.479 1.00 95.31 104 ALA A O 1
ATOM 853 N N . GLN A 1 105 ? -4.079 -5.511 -5.908 1.00 96.19 105 GLN A N 1
ATOM 854 C CA . GLN A 1 105 ? -5.217 -6.424 -5.906 1.00 96.19 105 GLN A CA 1
ATOM 855 C C . GLN A 1 105 ? -4.770 -7.796 -5.430 1.00 96.19 105 GLN A C 1
ATOM 857 O O . GLN A 1 105 ? -3.741 -8.296 -5.874 1.00 96.19 105 GLN A O 1
ATOM 862 N N . TRP A 1 106 ? -5.529 -8.408 -4.532 1.00 94.94 106 TRP A N 1
ATOM 863 C CA . TRP A 1 106 ? -5.261 -9.771 -4.108 1.00 94.94 106 TRP A CA 1
ATOM 864 C C . TRP A 1 106 ? -5.698 -10.749 -5.201 1.00 94.94 106 TRP A C 1
ATOM 866 O O . TRP A 1 106 ? -6.867 -10.783 -5.589 1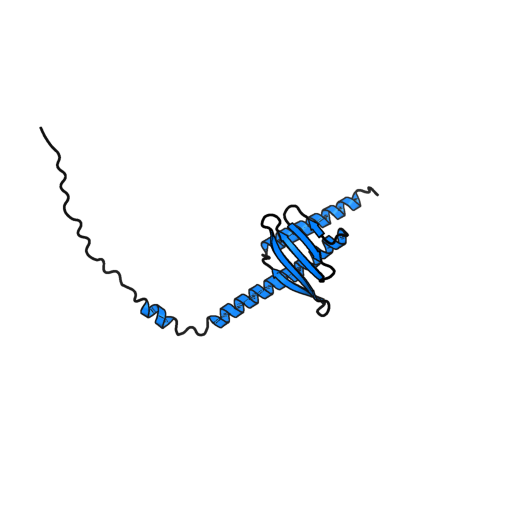.00 94.94 106 TRP A O 1
ATOM 876 N N . ASN A 1 107 ? -4.751 -11.543 -5.697 1.00 93.00 107 ASN A N 1
ATOM 877 C CA . ASN A 1 107 ? -5.008 -12.658 -6.594 1.00 93.00 107 ASN A CA 1
ATOM 878 C C . ASN A 1 107 ? -5.107 -13.945 -5.764 1.00 93.00 107 ASN A C 1
ATOM 880 O O . ASN A 1 107 ? -4.101 -14.460 -5.270 1.00 93.00 107 ASN A O 1
ATOM 884 N N . GLY A 1 108 ? -6.330 -14.460 -5.616 1.00 90.62 108 GLY A N 1
ATOM 885 C CA . GLY A 1 108 ? -6.600 -15.681 -4.857 1.00 90.62 108 GLY A CA 1
ATOM 886 C C . GLY A 1 108 ? -6.048 -16.955 -5.501 1.00 90.62 108 GLY A C 1
ATOM 887 O O . GLY A 1 108 ? -5.713 -17.884 -4.772 1.00 90.62 108 GLY A O 1
ATOM 888 N N . ASP A 1 109 ? -5.901 -16.990 -6.828 1.00 92.69 109 ASP A N 1
ATOM 889 C CA . ASP A 1 109 ? -5.391 -18.164 -7.548 1.00 92.69 109 ASP A CA 1
ATOM 890 C C . ASP A 1 109 ? -3.878 -18.327 -7.351 1.00 92.69 109 ASP A C 1
ATOM 892 O O . ASP A 1 109 ? -3.367 -19.435 -7.198 1.00 92.69 109 ASP A O 1
ATOM 896 N N . GLU A 1 110 ? -3.159 -17.205 -7.309 1.00 89.88 110 GLU A N 1
ATOM 897 C CA . GLU A 1 110 ? -1.704 -17.162 -7.125 1.00 89.88 110 GLU A CA 1
ATOM 898 C C . GLU A 1 110 ? -1.289 -16.923 -5.664 1.00 89.88 110 GLU A C 1
ATOM 900 O O . GLU A 1 110 ? -0.097 -16.918 -5.354 1.00 89.88 110 GLU A O 1
ATOM 905 N N . ASN A 1 111 ? -2.261 -16.725 -4.765 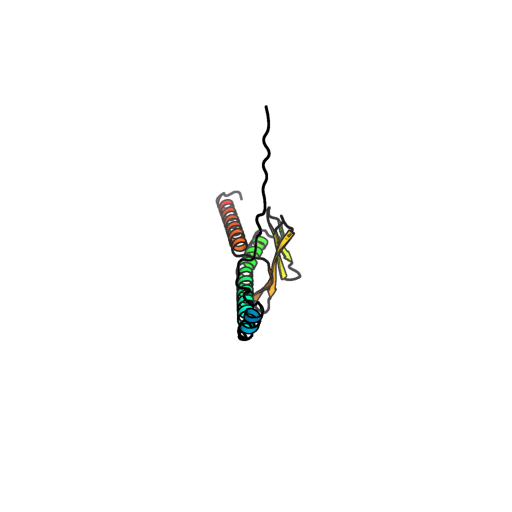1.00 91.12 111 ASN A N 1
ATOM 906 C CA . ASN A 1 111 ? -2.060 -16.420 -3.347 1.00 91.12 111 ASN A CA 1
ATOM 907 C C . ASN A 1 111 ? -1.043 -15.282 -3.121 1.00 91.12 111 ASN A C 1
ATOM 909 O O . ASN A 1 111 ? -0.142 -15.381 -2.283 1.00 91.12 111 ASN A O 1
ATOM 913 N N . ARG A 1 112 ? -1.171 -14.207 -3.904 1.00 93.25 112 ARG A N 1
ATOM 914 C CA . ARG A 1 112 ? -0.274 -13.046 -3.862 1.00 93.25 112 ARG A CA 1
ATOM 915 C C . ARG A 1 112 ? -1.017 -11.755 -4.156 1.00 93.25 112 ARG A C 1
ATOM 917 O O . ARG A 1 112 ? -2.070 -11.753 -4.792 1.00 93.25 112 ARG A O 1
ATOM 924 N N . TRP A 1 113 ? -0.426 -10.639 -3.748 1.00 93.06 113 TRP A N 1
ATOM 925 C CA . TRP A 1 113 ? -0.860 -9.339 -4.246 1.00 93.06 113 TRP A CA 1
ATOM 926 C C . TRP A 1 113 ? -0.388 -9.157 -5.692 1.00 93.06 113 TRP A C 1
ATOM 928 O O . TRP A 1 113 ? 0.540 -9.823 -6.143 1.00 93.06 113 TRP A O 1
ATOM 938 N N . VAL A 1 114 ? -1.044 -8.286 -6.440 1.00 91.81 114 VAL A N 1
ATOM 939 C CA . VAL A 1 114 ? -0.647 -7.899 -7.793 1.00 91.81 114 VAL A CA 1
ATOM 940 C C . VAL A 1 114 ? -0.702 -6.385 -7.856 1.00 91.81 114 VAL A C 1
ATOM 942 O O . VAL A 1 114 ? -1.735 -5.788 -7.528 1.00 91.81 114 VAL A O 1
ATOM 945 N N . ARG A 1 115 ? 0.395 -5.746 -8.267 1.00 91.56 115 ARG A N 1
ATOM 946 C CA . ARG A 1 115 ? 0.416 -4.301 -8.496 1.00 91.56 115 ARG A CA 1
ATOM 947 C C . ARG A 1 115 ? -0.563 -3.932 -9.611 1.00 91.56 115 ARG A C 1
ATOM 949 O O . ARG A 1 115 ? -0.527 -4.485 -10.707 1.00 91.56 115 ARG A O 1
ATOM 956 N N . ARG A 1 116 ? -1.428 -2.953 -9.344 1.00 90.81 116 ARG A N 1
ATOM 957 C CA . ARG A 1 116 ? -2.269 -2.299 -10.361 1.00 90.81 116 ARG A CA 1
ATOM 958 C C . ARG A 1 116 ? -1.741 -0.917 -10.711 1.00 90.81 116 ARG A C 1
ATOM 960 O O . ARG A 1 116 ? -1.680 -0.559 -11.878 1.00 90.81 116 ARG A O 1
ATOM 967 N N . GLU A 1 117 ? -1.329 -0.172 -9.697 1.00 88.12 117 GLU A N 1
ATOM 968 C CA . GLU A 1 117 ? -0.744 1.157 -9.828 1.00 88.12 117 GLU A CA 1
ATOM 969 C C . GLU A 1 117 ? 0.217 1.342 -8.657 1.00 88.12 117 GLU A C 1
ATOM 971 O O . GLU A 1 117 ? -0.116 0.980 -7.531 1.00 88.12 117 GLU A O 1
ATOM 976 N N . SER A 1 118 ? 1.427 1.848 -8.881 1.00 83.62 118 SER A N 1
ATOM 977 C CA . SER A 1 118 ? 2.270 2.235 -7.751 1.00 83.62 118 SER A CA 1
ATOM 978 C C . SER A 1 118 ? 3.313 3.264 -8.147 1.00 83.62 118 SER A C 1
ATOM 980 O O . SER A 1 118 ? 4.012 3.065 -9.146 1.00 83.62 118 SER A O 1
ATOM 982 N N . SER A 1 119 ? 3.403 4.309 -7.323 1.00 86.00 119 SER A N 1
ATOM 983 C CA . SER A 1 119 ? 4.493 5.284 -7.235 1.00 86.00 119 SER A CA 1
ATOM 984 C C . SER A 1 119 ? 5.273 5.120 -5.917 1.00 86.00 119 SER A C 1
ATOM 986 O O . SER A 1 119 ? 5.917 6.049 -5.418 1.00 86.00 119 SER A O 1
ATOM 988 N N . LEU A 1 120 ? 5.227 3.924 -5.312 1.00 84.25 120 LEU A N 1
ATOM 989 C CA . LEU A 1 120 ? 5.959 3.646 -4.084 1.00 84.25 120 LEU A CA 1
ATOM 990 C C . LEU A 1 120 ? 7.460 3.774 -4.326 1.00 84.25 120 LEU A C 1
ATOM 992 O O . LEU A 1 120 ? 8.027 3.220 -5.262 1.00 84.25 120 LEU A O 1
ATOM 996 N N . THR A 1 121 ? 8.122 4.479 -3.423 1.00 85.00 121 THR A N 1
ATOM 997 C CA . THR A 1 121 ? 9.579 4.518 -3.349 1.00 85.00 121 THR A CA 1
ATOM 998 C C . THR A 1 121 ? 10.023 3.730 -2.123 1.00 85.00 121 THR A C 1
ATOM 1000 O O . THR A 1 121 ? 9.238 3.504 -1.195 1.00 85.00 121 THR A O 1
ATOM 1003 N N . LYS A 1 122 ? 11.304 3.355 -2.067 1.00 83.88 122 LYS A N 1
ATOM 1004 C CA . LYS A 1 122 ? 11.890 2.742 -0.861 1.00 83.88 122 LYS A CA 1
ATOM 1005 C C . LYS A 1 122 ? 11.707 3.650 0.366 1.00 83.88 122 LYS A C 1
ATOM 1007 O O . LYS A 1 122 ? 11.354 3.171 1.435 1.00 83.88 122 LYS A O 1
ATOM 1012 N N . THR A 1 123 ? 11.792 4.970 0.182 1.00 84.81 123 THR A N 1
ATOM 1013 C CA . THR A 1 123 ? 11.495 5.957 1.231 1.00 84.81 123 THR A CA 1
ATOM 1014 C C . THR A 1 123 ? 10.044 5.888 1.708 1.00 84.81 123 THR A C 1
ATOM 1016 O O . THR A 1 123 ? 9.808 5.872 2.915 1.00 84.81 123 THR A O 1
ATOM 1019 N N . HIS A 1 124 ? 9.066 5.805 0.795 1.00 85.19 124 HIS A N 1
ATOM 1020 C CA . HIS A 1 124 ? 7.660 5.628 1.179 1.00 85.19 124 HIS A CA 1
ATOM 1021 C C . HIS A 1 124 ? 7.474 4.354 2.005 1.00 85.19 124 HIS A C 1
ATOM 1023 O O . HIS A 1 124 ? 6.864 4.403 3.072 1.00 85.19 124 HIS A O 1
ATOM 1029 N N . ARG A 1 125 ? 8.050 3.239 1.546 1.00 86.50 125 ARG A N 1
ATOM 1030 C CA . ARG A 1 125 ? 8.020 1.949 2.242 1.00 86.50 125 ARG A CA 1
ATOM 1031 C C . ARG A 1 125 ? 8.582 2.052 3.655 1.00 86.50 125 ARG A C 1
ATOM 1033 O O . ARG A 1 125 ? 7.880 1.683 4.590 1.00 86.50 125 ARG A O 1
ATOM 1040 N N . ASP A 1 126 ? 9.782 2.592 3.828 1.00 85.62 126 ASP A N 1
ATOM 1041 C CA . ASP A 1 126 ? 10.419 2.674 5.146 1.00 85.62 126 ASP A CA 1
ATOM 1042 C C . ASP A 1 126 ? 9.613 3.549 6.119 1.00 85.62 126 ASP A C 1
ATOM 1044 O O . ASP A 1 126 ? 9.384 3.151 7.260 1.00 85.62 126 ASP A O 1
ATOM 1048 N N . MET A 1 127 ? 9.081 4.688 5.658 1.00 85.44 127 MET A N 1
ATOM 1049 C CA . MET A 1 127 ? 8.205 5.537 6.478 1.00 85.44 127 MET A CA 1
ATOM 1050 C C . MET A 1 127 ? 6.906 4.832 6.881 1.00 85.44 127 MET A C 1
ATOM 1052 O O . MET A 1 127 ? 6.404 5.035 7.986 1.00 85.44 127 MET A O 1
ATOM 1056 N N . ILE A 1 128 ? 6.319 4.045 5.974 1.00 85.69 128 ILE A N 1
ATOM 1057 C CA . ILE A 1 128 ? 5.100 3.287 6.263 1.00 85.69 128 ILE A CA 1
ATOM 1058 C C . ILE A 1 128 ? 5.411 2.200 7.285 1.00 85.69 128 ILE A C 1
ATOM 1060 O O . ILE A 1 128 ? 4.701 2.102 8.278 1.00 85.69 128 ILE A O 1
ATOM 1064 N N . LEU A 1 129 ? 6.472 1.421 7.071 1.00 85.38 129 LEU A N 1
ATOM 1065 C CA . LEU A 1 129 ? 6.872 0.338 7.967 1.00 85.38 129 LEU A CA 1
ATOM 1066 C C . LEU A 1 129 ? 7.158 0.836 9.384 1.00 85.38 129 LEU A C 1
ATOM 1068 O O . LEU A 1 129 ? 6.649 0.242 10.333 1.00 85.38 129 LEU A O 1
ATOM 1072 N N . ASP A 1 130 ? 7.879 1.949 9.524 1.00 84.94 130 ASP A N 1
ATOM 1073 C CA . ASP A 1 130 ? 8.121 2.579 10.825 1.00 84.94 130 ASP A CA 1
ATOM 1074 C C . ASP A 1 130 ? 6.800 2.996 11.500 1.00 84.94 130 ASP A C 1
ATOM 1076 O O . ASP A 1 130 ? 6.567 2.730 12.681 1.00 84.94 130 ASP A O 1
ATOM 1080 N N . ALA A 1 131 ? 5.857 3.567 10.742 1.00 82.69 131 ALA A N 1
ATOM 1081 C CA . ALA A 1 131 ? 4.536 3.905 11.268 1.00 82.69 131 ALA A CA 1
ATOM 1082 C C . ALA A 1 131 ? 3.731 2.662 11.708 1.00 82.69 131 ALA A C 1
ATOM 1084 O O . ALA A 1 131 ? 3.083 2.696 12.759 1.00 82.69 131 ALA A O 1
ATOM 1085 N N . VAL A 1 132 ? 3.785 1.562 10.943 1.00 81.69 132 VAL A N 1
ATOM 1086 C CA . VAL A 1 132 ? 3.140 0.282 11.297 1.00 81.69 132 VAL A CA 1
ATOM 1087 C C . VAL A 1 132 ? 3.715 -0.275 12.599 1.00 81.69 132 VAL A C 1
ATOM 1089 O O . VAL A 1 132 ? 2.967 -0.687 13.489 1.00 81.69 132 VAL A O 1
ATOM 1092 N N . GLU A 1 133 ? 5.039 -0.272 12.733 1.00 81.38 133 GLU A N 1
ATOM 1093 C CA . GLU A 1 133 ? 5.714 -0.792 13.918 1.00 81.38 133 GLU A CA 1
ATOM 1094 C C . GLU A 1 133 ? 5.356 0.022 15.169 1.00 81.38 133 GLU A C 1
ATOM 1096 O O . GLU A 1 133 ? 4.974 -0.544 16.199 1.00 81.38 133 GLU A O 1
ATOM 1101 N N . ASN A 1 134 ? 5.355 1.352 15.056 1.00 79.81 134 ASN A N 1
ATOM 1102 C CA . ASN A 1 134 ? 4.937 2.253 16.129 1.00 79.81 134 ASN A CA 1
ATOM 1103 C C . ASN A 1 134 ? 3.473 2.015 16.561 1.00 79.81 134 ASN A C 1
ATOM 1105 O O . ASN A 1 134 ? 3.167 2.003 17.760 1.00 79.81 134 ASN A O 1
ATOM 1109 N N . LEU A 1 135 ? 2.567 1.755 15.610 1.00 74.75 135 LEU A N 1
ATOM 1110 C CA . LEU A 1 135 ? 1.171 1.387 15.887 1.00 74.75 135 LEU A CA 1
ATOM 1111 C C . LEU A 1 135 ? 1.060 0.067 16.669 1.00 74.75 135 LEU A C 1
ATOM 1113 O O . LEU A 1 135 ? 0.269 -0.034 17.613 1.00 74.75 135 LEU A O 1
ATOM 1117 N N . HIS A 1 136 ? 1.856 -0.944 16.314 1.00 69.81 136 HIS A N 1
ATOM 1118 C CA . HIS A 1 136 ? 1.872 -2.229 17.018 1.00 69.81 136 HIS A CA 1
ATOM 1119 C C . HIS A 1 136 ? 2.406 -2.102 18.450 1.00 69.81 136 HIS A C 1
ATOM 1121 O O . HIS A 1 136 ? 1.804 -2.646 19.381 1.00 69.81 136 HIS A O 1
ATOM 1127 N N . GLN A 1 137 ? 3.474 -1.330 18.665 1.00 68.94 137 GLN A N 1
ATOM 1128 C CA . GLN A 1 137 ? 4.015 -1.089 20.007 1.00 68.94 137 GLN A CA 1
ATOM 1129 C C . GLN A 1 137 ? 3.022 -0.335 20.910 1.00 68.94 137 GLN A C 1
ATOM 1131 O O . GLN A 1 137 ? 2.891 -0.652 22.098 1.00 68.94 137 GLN A O 1
ATOM 1136 N N . ALA A 1 138 ? 2.260 0.615 20.357 1.00 62.84 138 ALA A N 1
ATOM 1137 C CA . ALA A 1 138 ? 1.204 1.316 21.090 1.00 62.84 138 ALA A CA 1
ATOM 1138 C C . ALA A 1 138 ? 0.055 0.377 21.518 1.00 62.84 138 ALA A C 1
ATOM 1140 O O . ALA A 1 138 ? -0.453 0.478 22.642 1.00 62.84 138 ALA A O 1
ATOM 1141 N N . LYS A 1 139 ? -0.322 -0.590 20.666 1.00 58.03 139 LYS A N 1
ATOM 1142 C CA . LYS A 1 139 ? -1.297 -1.644 21.012 1.00 58.03 139 LYS A CA 1
ATOM 1143 C C . LYS A 1 139 ? -0.767 -2.630 22.065 1.00 58.03 139 LYS A C 1
ATOM 1145 O O . LYS A 1 139 ? -1.540 -3.127 22.880 1.00 58.03 139 LYS A O 1
ATOM 1150 N N . GLY A 1 140 ? 0.541 -2.892 22.090 1.00 57.94 140 GLY A N 1
ATOM 1151 C CA . GLY A 1 140 ? 1.180 -3.709 23.131 1.00 57.94 140 GLY A CA 1
ATOM 1152 C C . GLY A 1 140 ? 1.121 -3.054 24.515 1.00 57.94 140 GLY A C 1
ATOM 1153 O O . GLY A 1 140 ? 0.691 -3.680 25.482 1.00 57.94 140 GLY A O 1
ATOM 1154 N N . LYS A 1 141 ? 1.452 -1.758 24.600 1.00 52.31 141 LYS A N 1
ATOM 1155 C CA . LYS A 1 141 ? 1.424 -0.999 25.866 1.00 52.31 141 LYS A CA 1
ATOM 1156 C C . LYS A 1 141 ? 0.023 -0.822 26.453 1.00 52.31 141 LYS A C 1
ATOM 1158 O O . LYS A 1 141 ? -0.131 -0.793 27.670 1.00 52.31 141 LYS A O 1
ATOM 1163 N N . THR A 1 142 ? -1.008 -0.718 25.616 1.00 48.97 142 THR A N 1
ATOM 1164 C CA . THR A 1 142 ? -2.400 -0.597 26.089 1.00 48.97 142 THR A CA 1
ATOM 1165 C C . THR A 1 142 ? -2.929 -1.891 26.711 1.00 48.97 142 THR A C 1
ATOM 1167 O O . THR A 1 142 ? -3.759 -1.820 27.613 1.00 48.97 142 THR A O 1
ATOM 1170 N N . LYS A 1 143 ? -2.409 -3.065 26.322 1.00 49.00 143 LYS A N 1
ATOM 1171 C CA . LYS A 1 143 ? -2.736 -4.342 26.980 1.00 49.00 143 LYS A CA 1
ATOM 1172 C C . LYS A 1 143 ? -2.022 -4.552 28.322 1.00 49.00 143 LYS A C 1
ATOM 1174 O O . LYS A 1 143 ? -2.599 -5.193 29.194 1.00 49.00 143 LYS A O 1
ATOM 1179 N N . GLU A 1 144 ? -0.820 -4.011 28.522 1.00 47.34 144 GLU A N 1
ATOM 1180 C CA . GLU A 1 144 ? -0.094 -4.132 29.803 1.00 47.34 144 GLU A CA 1
ATOM 1181 C C . GLU A 1 144 ? -0.606 -3.190 30.905 1.00 47.34 144 GLU A C 1
ATOM 1183 O O . GLU A 1 144 ? -0.353 -3.433 32.083 1.00 47.34 144 GLU A O 1
ATOM 1188 N N . LEU A 1 145 ? -1.363 -2.143 30.558 1.00 46.22 145 LEU A N 1
ATOM 1189 C CA . LEU A 1 145 ? -1.880 -1.167 31.528 1.00 46.22 145 LEU A CA 1
ATOM 1190 C C . LEU A 1 145 ? -3.229 -1.531 32.169 1.00 46.22 145 LEU A C 1
ATOM 1192 O O . LEU A 1 145 ? -3.760 -0.719 32.921 1.00 46.22 145 LEU A O 1
ATOM 1196 N N . GLY A 1 146 ? -3.770 -2.733 31.933 1.00 41.72 146 GLY A N 1
ATOM 1197 C CA . GLY A 1 146 ? -4.829 -3.302 32.779 1.00 41.72 146 GLY A CA 1
ATOM 1198 C C . GLY A 1 146 ? -6.047 -2.397 33.014 1.00 41.72 146 GLY A C 1
ATOM 1199 O O . GLY A 1 146 ? -6.502 -2.273 34.147 1.00 41.72 146 GLY A O 1
ATOM 1200 N N . LEU A 1 147 ? -6.569 -1.755 31.967 1.00 44.97 147 LEU A N 1
ATOM 1201 C CA . LEU A 1 147 ? -7.875 -1.089 31.998 1.00 44.97 147 LEU A CA 1
ATOM 1202 C C . LEU A 1 147 ? -8.870 -1.919 31.180 1.00 44.97 147 LEU A C 1
ATOM 1204 O O . LEU A 1 147 ? -9.255 -1.544 30.074 1.00 44.97 147 LEU A O 1
ATOM 1208 N N . GLY A 1 148 ? -9.212 -3.087 31.721 1.00 38.62 148 GLY A N 1
ATOM 1209 C CA . GLY A 1 148 ? -10.317 -3.945 31.297 1.00 38.62 148 GLY A CA 1
ATOM 1210 C C . GLY A 1 148 ? -11.168 -4.297 32.503 1.00 38.62 148 GLY A C 1
ATOM 1211 O O . GLY A 1 148 ? -10.567 -4.503 33.581 1.00 38.62 148 GLY A O 1
#

Foldseek 3Di:
DDDDDDDDDDDDDDDDPDPPPPVVVVVVVVVPCPPPVVVVVVVVVVVQVVQQVLCQVVVVLLVVVCVVVVHQWDDDPQWIWGQDPVQQWIWIAGPVVRDTQFIWHQDPVVRTIDGPDHPDDPVNSVVSVVVSVVVVVVVVVVVVVPPD